Protein AF-A0A7J2U540-F1 (afdb_monomer_lite)

Secondary structure (DSSP, 8-state):
-------------------------------TT-PPPP-GGGB-S--HHHHHHHSSPPB----SS-GGG--SS-TTHHHHHHHHHHTT-------HHHHHHHHHHHHHTT--B-HHHHHHHHHHHHHGGGSPTT---------BGGGG--

pLDDT: mean 70.8, std 25.58, range [24.86, 97.56]

Sequence (150 aa):
MNPRRLAGSYCGERARGDRREADGGEPESVNMNGNELPSAERRYSAQPVYTAMYGRVAEGESSTLADGIMVTSPPRLDEVVKAIKNTGGGVVLVSNSEIAKAYETLWKWGFMVEPTSATVYAAYEKIFRNMKEGSKILLILTGSGLKTLQ

Organism: NCBI:txid334771

InterPro domains:
  IPR001926 Tryptophan synthase beta chain-like, PALP domain [PF00291] (46-143)
  IPR036052 Tryptophan synthase beta chain-like, PALP domain superfamily [G3DSA:3.40.50.1100] (46-148)
  IPR036052 Tryptophan synthase beta chain-like, PALP domain superfamily [SSF53686] (58-149)

Structure (mmCIF, N/CA/C/O backbone):
data_AF-A0A7J2U540-F1
#
_entry.id   AF-A0A7J2U540-F1
#
loop_
_atom_site.group_PDB
_atom_site.id
_atom_site.type_symbol
_atom_site.label_atom_id
_atom_site.label_alt_id
_atom_site.label_comp_id
_atom_site.label_asym_id
_atom_site.label_entity_id
_atom_site.label_seq_id
_atom_site.pdbx_PDB_ins_code
_atom_site.Cartn_x
_atom_site.Cartn_y
_atom_site.Cartn_z
_atom_site.occupancy
_atom_site.B_iso_or_equiv
_atom_site.auth_seq_id
_atom_site.auth_comp_id
_atom_site.auth_asym_id
_atom_site.auth_atom_id
_atom_site.pdbx_PDB_model_num
ATOM 1 N N . MET A 1 1 ? -36.287 8.263 -7.882 1.00 37.16 1 MET A N 1
ATOM 2 C CA . MET A 1 1 ? -34.938 8.425 -8.472 1.00 37.16 1 MET A CA 1
ATOM 3 C C . MET A 1 1 ? -34.401 7.033 -8.782 1.00 37.16 1 MET A C 1
ATOM 5 O O . MET A 1 1 ? -34.427 6.188 -7.901 1.00 37.16 1 MET A O 1
ATOM 9 N N . ASN A 1 2 ? -34.078 6.753 -10.045 1.00 24.86 2 ASN A N 1
ATOM 10 C CA . ASN A 1 2 ? -33.888 5.400 -10.584 1.00 24.86 2 ASN A CA 1
ATOM 11 C C . ASN A 1 2 ? -32.386 5.013 -10.596 1.00 24.86 2 ASN A C 1
ATOM 13 O O . ASN A 1 2 ? -31.613 5.726 -11.235 1.00 24.86 2 ASN A O 1
ATOM 17 N N . PRO A 1 3 ? -31.949 3.923 -9.934 1.00 28.95 3 PRO A N 1
ATOM 18 C CA . PRO A 1 3 ? -30.530 3.601 -9.718 1.00 28.95 3 PRO A CA 1
ATOM 19 C C . PRO A 1 3 ? -29.841 2.843 -10.879 1.00 28.95 3 PRO A C 1
ATOM 21 O O . PRO A 1 3 ? -28.891 2.099 -10.666 1.00 28.95 3 PRO A O 1
ATOM 24 N N . ARG A 1 4 ? -30.274 3.020 -12.135 1.00 30.08 4 ARG A N 1
ATOM 25 C CA . ARG A 1 4 ? -29.766 2.255 -13.300 1.00 30.08 4 ARG A CA 1
ATOM 26 C C . ARG A 1 4 ? -28.561 2.856 -14.044 1.00 30.08 4 ARG A C 1
ATOM 28 O O . ARG A 1 4 ? -28.357 2.563 -15.217 1.00 30.08 4 ARG A O 1
ATOM 35 N N . ARG A 1 5 ? -27.723 3.664 -13.401 1.00 33.03 5 ARG A N 1
ATOM 36 C CA . ARG A 1 5 ? -26.433 4.078 -13.981 1.00 33.03 5 ARG A CA 1
ATOM 37 C C . ARG A 1 5 ? -25.342 3.846 -12.957 1.00 33.03 5 ARG A C 1
ATOM 39 O O . ARG A 1 5 ? -25.199 4.677 -12.078 1.00 33.03 5 ARG A O 1
ATOM 46 N N . LEU A 1 6 ? -24.652 2.710 -13.070 1.00 35.19 6 LEU A N 1
ATOM 47 C CA . LEU A 1 6 ? -23.250 2.453 -12.690 1.00 35.19 6 LEU A CA 1
ATOM 48 C C . LEU A 1 6 ? -22.993 0.937 -12.809 1.00 35.19 6 LEU A C 1
ATOM 50 O O . LEU A 1 6 ? -22.730 0.236 -11.840 1.00 35.19 6 LEU A O 1
ATOM 54 N N . ALA A 1 7 ? -23.134 0.417 -14.026 1.00 31.09 7 ALA A N 1
ATOM 55 C CA . ALA A 1 7 ? -22.718 -0.933 -14.387 1.00 31.09 7 ALA A CA 1
ATOM 56 C C . ALA A 1 7 ? -22.211 -0.894 -15.835 1.00 31.09 7 ALA A C 1
ATOM 58 O O . ALA A 1 7 ? -22.962 -1.156 -16.767 1.00 31.09 7 ALA A O 1
ATOM 59 N N . GLY A 1 8 ? -20.954 -0.487 -16.026 1.00 28.34 8 GLY A N 1
ATOM 60 C CA . GLY A 1 8 ? -20.191 -0.857 -17.222 1.00 28.34 8 GLY A CA 1
ATOM 61 C C . GLY A 1 8 ? -19.466 -2.161 -16.887 1.00 28.34 8 GLY A C 1
ATOM 62 O O . GLY A 1 8 ? -18.481 -2.132 -16.161 1.00 28.34 8 GLY A O 1
ATOM 63 N N . SER A 1 9 ? -20.119 -3.317 -17.021 1.00 30.16 9 SER A N 1
ATOM 64 C CA . SER A 1 9 ? -20.195 -4.148 -18.235 1.00 30.16 9 SER A CA 1
ATOM 65 C C . SER A 1 9 ? -18.838 -4.759 -18.621 1.00 30.16 9 SER A C 1
ATOM 67 O O . SER A 1 9 ? -18.196 -4.337 -19.578 1.00 30.16 9 SER A O 1
ATOM 69 N N . TYR A 1 10 ? -18.423 -5.778 -17.861 1.00 29.17 10 TYR A N 1
ATOM 70 C CA . TYR A 1 10 ? -17.481 -6.803 -18.318 1.00 29.17 10 TYR A CA 1
ATOM 71 C C . TYR A 1 10 ? -18.234 -7.759 -19.255 1.00 29.17 10 TYR A C 1
ATOM 73 O O . TYR A 1 10 ? -19.220 -8.366 -18.839 1.00 29.17 10 TYR A O 1
ATOM 81 N N . CYS A 1 11 ? -17.785 -7.902 -20.500 1.00 30.67 11 CYS A N 1
ATOM 82 C CA . C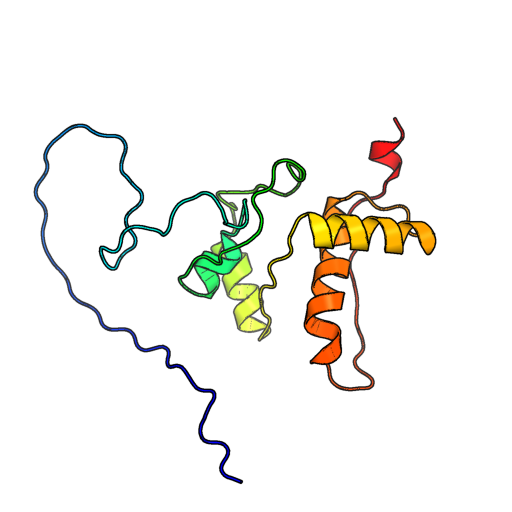YS A 1 11 ? -18.253 -8.934 -21.424 1.00 30.67 11 CYS A CA 1
ATOM 83 C C . CYS A 1 11 ? -17.050 -9.424 -22.240 1.00 30.67 11 CYS A C 1
ATOM 85 O O . CYS A 1 11 ? -16.306 -8.607 -22.777 1.00 30.67 11 CYS A O 1
ATOM 87 N N . GLY A 1 12 ? -16.820 -10.737 -22.253 1.00 32.44 12 GLY A N 1
ATOM 88 C CA . GLY A 1 12 ? -15.727 -11.378 -22.977 1.00 32.44 12 GLY A CA 1
ATOM 89 C C . GLY A 1 12 ? -16.265 -12.360 -24.005 1.00 32.44 12 GLY A C 1
ATOM 90 O O . GLY A 1 12 ? -17.243 -13.043 -23.724 1.00 32.44 12 GLY A O 1
ATOM 91 N N . GLU A 1 13 ? -15.585 -12.475 -25.145 1.00 29.33 13 GLU A N 1
ATOM 92 C CA . GLU A 1 13 ? -15.827 -13.499 -26.163 1.00 29.33 13 GLU A CA 1
ATOM 93 C C . GLU A 1 13 ? -14.506 -13.951 -26.817 1.00 29.33 13 GLU A C 1
ATOM 95 O O . GLU A 1 13 ? -13.547 -13.193 -26.930 1.00 29.33 13 GLU A O 1
ATOM 100 N N . ARG A 1 14 ? -14.456 -15.244 -27.171 1.00 34.59 14 ARG A N 1
ATOM 101 C CA . ARG A 1 14 ? -13.319 -16.003 -27.731 1.00 34.59 14 ARG A CA 1
ATOM 102 C C . ARG A 1 14 ? -13.335 -15.975 -29.263 1.00 34.59 14 ARG A C 1
ATOM 104 O O . ARG A 1 14 ? -14.406 -16.173 -29.824 1.00 34.59 14 ARG A O 1
ATOM 111 N N . ALA A 1 15 ? -12.167 -16.006 -29.917 1.00 27.98 15 ALA A N 1
ATOM 112 C CA . ALA A 1 15 ? -11.990 -16.680 -31.216 1.00 27.98 15 ALA A CA 1
ATOM 113 C C . ALA A 1 15 ? -10.515 -17.045 -31.502 1.00 27.98 15 ALA A C 1
ATOM 115 O O . ALA A 1 15 ? -9.598 -16.382 -31.033 1.00 27.98 15 ALA A O 1
ATOM 116 N N . ARG A 1 16 ? -10.313 -18.149 -32.238 1.00 30.23 16 ARG A N 1
ATOM 117 C CA . ARG A 1 16 ? -9.035 -18.782 -32.626 1.00 30.23 16 ARG A CA 1
ATOM 118 C C . ARG A 1 16 ? -8.529 -18.256 -33.983 1.00 30.23 16 ARG A C 1
ATOM 120 O O . ARG A 1 16 ? -9.366 -18.022 -34.845 1.00 30.23 16 ARG A O 1
ATOM 127 N N . GLY A 1 17 ? -7.213 -18.332 -34.234 1.00 26.89 17 GLY A N 1
ATOM 128 C CA . GLY A 1 17 ? -6.693 -18.811 -35.530 1.00 26.89 17 GLY A CA 1
ATOM 129 C C . GLY A 1 17 ? -5.508 -18.075 -36.184 1.00 26.89 17 GLY A C 1
ATOM 130 O O . GLY A 1 17 ? -5.671 -16.973 -36.682 1.00 26.89 17 GLY A O 1
ATOM 131 N N . ASP A 1 18 ? -4.406 -18.828 -36.300 1.00 26.22 18 ASP A N 1
ATOM 132 C CA . ASP A 1 18 ? -3.468 -18.951 -37.438 1.00 26.22 18 ASP A CA 1
ATOM 133 C C . ASP A 1 18 ? -2.160 -18.125 -37.527 1.00 26.22 18 ASP A C 1
ATOM 135 O O . ASP A 1 18 ? -2.093 -16.933 -37.252 1.00 26.22 18 ASP A O 1
ATOM 139 N N . ARG A 1 19 ? -1.086 -18.845 -37.891 1.00 36.88 19 ARG A N 1
ATOM 140 C CA . ARG A 1 19 ? 0.346 -18.484 -37.850 1.00 36.88 19 ARG A CA 1
ATOM 141 C C . ARG A 1 19 ? 0.841 -18.060 -39.238 1.00 36.88 19 ARG A C 1
ATOM 143 O O . ARG A 1 19 ? 0.687 -18.847 -40.166 1.00 36.88 19 ARG A O 1
ATOM 150 N N . ARG A 1 20 ? 1.566 -16.936 -39.351 1.00 25.84 20 ARG A N 1
ATOM 151 C CA . ARG A 1 20 ? 2.675 -16.730 -40.317 1.00 25.84 20 ARG A CA 1
ATOM 152 C C . ARG A 1 20 ? 3.725 -15.773 -39.737 1.00 25.84 20 ARG A C 1
ATOM 154 O O . ARG A 1 20 ? 3.368 -14.763 -39.144 1.00 25.84 20 ARG A O 1
ATOM 161 N N . GLU A 1 21 ? 4.995 -16.137 -39.900 1.00 35.22 21 GLU A N 1
ATOM 162 C CA . GLU A 1 21 ? 6.200 -15.363 -39.559 1.00 35.22 21 GLU A CA 1
ATOM 163 C C . GLU A 1 21 ? 6.509 -14.292 -40.619 1.00 35.22 21 GLU A C 1
ATOM 165 O O . GLU A 1 21 ? 6.361 -14.582 -41.807 1.00 35.22 21 GLU A O 1
ATOM 170 N N . ALA A 1 22 ? 7.007 -13.118 -40.195 1.00 28.02 22 ALA A N 1
ATOM 171 C CA . ALA A 1 22 ? 8.141 -12.407 -40.814 1.00 28.02 22 ALA A CA 1
ATOM 172 C C . ALA A 1 22 ? 8.556 -11.140 -40.022 1.00 28.02 22 ALA A C 1
ATOM 174 O O . ALA A 1 22 ? 7.716 -10.311 -39.692 1.00 28.02 22 ALA A O 1
ATOM 175 N N . ASP A 1 23 ? 9.874 -11.040 -39.803 1.00 26.77 23 ASP A N 1
ATOM 176 C CA . ASP A 1 23 ? 10.762 -9.867 -39.677 1.00 26.77 23 ASP A CA 1
ATOM 177 C C . ASP A 1 23 ? 10.580 -8.767 -38.601 1.00 26.77 23 ASP A C 1
ATOM 179 O O . ASP A 1 23 ? 9.705 -7.912 -38.662 1.00 26.77 23 ASP A O 1
ATOM 183 N N . GLY A 1 24 ? 11.574 -8.704 -37.700 1.00 34.28 24 GLY A N 1
ATOM 184 C CA . GLY A 1 24 ? 12.488 -7.553 -37.635 1.00 34.28 24 GLY A CA 1
ATOM 185 C C . GLY A 1 24 ? 11.968 -6.200 -37.137 1.00 34.28 24 GLY A C 1
ATOM 186 O O . GLY A 1 24 ? 12.079 -5.210 -37.852 1.00 34.28 24 GLY A O 1
ATOM 187 N N . GLY A 1 25 ? 11.526 -6.126 -35.881 1.00 25.72 25 GLY A N 1
ATOM 188 C CA . GLY A 1 25 ? 11.348 -4.883 -35.118 1.00 25.72 25 GLY A CA 1
ATOM 189 C C . GLY A 1 25 ? 11.077 -5.216 -33.651 1.00 25.72 25 GLY A C 1
ATOM 190 O O . GLY A 1 25 ? 10.410 -6.215 -33.379 1.00 25.72 25 GLY A O 1
ATOM 191 N N . GLU A 1 26 ? 11.622 -4.456 -32.693 1.00 35.31 26 GLU A N 1
ATOM 192 C CA . GLU A 1 26 ? 11.236 -4.648 -31.286 1.00 35.31 26 GLU A CA 1
ATOM 193 C C . GLU A 1 26 ? 9.715 -4.462 -31.166 1.00 35.31 26 GLU A C 1
ATOM 195 O O . GLU A 1 26 ? 9.195 -3.455 -31.652 1.00 35.31 26 GLU A O 1
ATOM 200 N N . PRO A 1 27 ? 8.969 -5.428 -30.601 1.00 32.56 27 PRO A N 1
ATOM 201 C CA . PRO A 1 27 ? 7.525 -5.425 -30.734 1.00 32.56 27 PRO A CA 1
ATOM 202 C C . PRO A 1 27 ? 6.932 -4.317 -29.868 1.00 32.56 27 PRO A C 1
ATOM 204 O O . PRO A 1 27 ? 6.979 -4.371 -28.636 1.00 32.56 27 PRO A O 1
ATOM 207 N N . GLU A 1 28 ? 6.319 -3.330 -30.522 1.00 42.56 28 GLU A N 1
ATOM 208 C CA . GLU A 1 28 ? 5.330 -2.467 -29.889 1.00 42.56 28 GLU A CA 1
ATOM 209 C C . GLU A 1 28 ? 4.300 -3.365 -29.197 1.00 42.56 28 GLU A C 1
ATOM 211 O O . GLU A 1 28 ? 3.757 -4.305 -29.784 1.00 42.56 28 GLU A O 1
ATOM 216 N N . SER A 1 29 ? 4.099 -3.144 -27.898 1.00 43.06 29 SER A N 1
ATOM 217 C CA . SER A 1 29 ? 3.323 -4.050 -27.050 1.00 43.06 29 SER A CA 1
ATOM 218 C C . SER A 1 29 ? 1.823 -3.885 -27.307 1.00 43.06 29 SER A C 1
ATOM 220 O O . SER A 1 29 ? 1.102 -3.214 -26.578 1.00 43.06 29 SER A O 1
ATOM 222 N N . VAL A 1 30 ? 1.339 -4.504 -28.377 1.00 39.34 30 VAL A N 1
ATOM 223 C CA . VAL A 1 30 ? -0.080 -4.562 -28.737 1.00 39.34 30 VAL A CA 1
ATOM 224 C C . VAL A 1 30 ? -0.838 -5.397 -27.695 1.00 39.34 30 VAL A C 1
ATOM 226 O O . VAL A 1 30 ? -0.402 -6.480 -27.301 1.00 39.34 30 VAL A O 1
ATOM 229 N N . ASN A 1 31 ? -1.983 -4.903 -27.213 1.00 45.75 31 ASN A N 1
ATOM 230 C CA . ASN A 1 31 ? -2.853 -5.696 -26.338 1.00 45.75 31 ASN A CA 1
ATOM 231 C C . ASN A 1 31 ? -3.593 -6.794 -27.133 1.00 45.75 31 ASN A C 1
ATOM 233 O O . ASN A 1 31 ? -3.696 -6.731 -28.353 1.00 45.75 31 ASN A O 1
ATOM 237 N N . MET A 1 32 ? -4.178 -7.783 -26.446 1.00 40.03 32 MET A N 1
ATOM 238 C CA . MET A 1 32 ? -4.924 -8.901 -27.066 1.00 40.03 32 MET A CA 1
ATOM 239 C C . MET A 1 32 ? -6.102 -8.482 -27.983 1.00 40.03 32 MET A C 1
ATOM 241 O O . MET A 1 32 ? -6.689 -9.343 -28.630 1.00 40.03 32 MET A O 1
ATOM 245 N N . ASN A 1 33 ? -6.452 -7.190 -28.038 1.00 45.00 33 ASN A N 1
ATOM 246 C CA . ASN A 1 33 ? -7.534 -6.631 -28.852 1.00 45.00 33 ASN A CA 1
ATOM 247 C C . ASN A 1 33 ? -7.034 -5.776 -30.034 1.00 45.00 33 ASN A C 1
ATOM 249 O O . ASN A 1 33 ? -7.849 -5.131 -30.687 1.00 45.00 33 ASN A O 1
ATOM 253 N N . GLY A 1 34 ? -5.725 -5.731 -30.309 1.00 35.53 34 GLY A N 1
ATOM 254 C CA . GLY A 1 34 ? -5.186 -5.022 -31.476 1.00 35.53 34 GLY A CA 1
ATOM 255 C C . GLY A 1 34 ? -5.201 -3.492 -31.376 1.00 35.53 34 GLY A C 1
ATOM 256 O O . GLY A 1 34 ? -4.966 -2.828 -32.379 1.00 35.53 34 GLY A O 1
ATOM 257 N N . ASN A 1 35 ? -5.468 -2.924 -30.196 1.00 40.28 35 ASN A N 1
ATOM 258 C CA . ASN A 1 35 ? -5.412 -1.475 -29.995 1.00 40.28 35 ASN A CA 1
ATOM 259 C C . ASN A 1 35 ? -4.005 -1.039 -29.573 1.00 40.28 35 ASN A C 1
ATOM 261 O O . ASN A 1 35 ? -3.431 -1.630 -28.649 1.00 40.28 35 ASN A O 1
ATOM 265 N N . GLU A 1 36 ? -3.517 0.048 -30.181 1.00 38.62 36 GLU A N 1
ATOM 266 C CA . GLU A 1 36 ? -2.361 0.807 -29.696 1.00 38.62 36 GLU A CA 1
ATOM 267 C C . GLU A 1 36 ? -2.555 1.131 -28.209 1.00 38.62 36 GLU A C 1
ATOM 269 O O . GLU A 1 36 ? -3.615 1.604 -27.777 1.00 38.62 36 GLU A O 1
ATOM 274 N N . LEU A 1 37 ? -1.548 0.822 -27.390 1.00 46.47 37 LEU A N 1
ATOM 275 C CA . LEU A 1 37 ? -1.565 1.248 -25.998 1.00 46.47 37 LEU A CA 1
ATOM 276 C C . LEU A 1 37 ? -1.475 2.783 -25.974 1.00 46.47 37 LEU A C 1
ATOM 278 O O . LEU A 1 37 ? -0.583 3.328 -26.620 1.00 46.47 37 LEU A O 1
ATOM 282 N N . PRO A 1 38 ? -2.342 3.487 -25.217 1.00 43.72 38 PRO A N 1
ATOM 283 C CA . PRO A 1 38 ? -2.240 4.936 -25.087 1.00 43.72 38 PRO A CA 1
ATOM 284 C C . PRO A 1 38 ? -0.838 5.318 -24.603 1.00 43.72 38 PRO A C 1
ATOM 286 O O . PRO A 1 38 ? -0.250 4.595 -23.784 1.00 43.72 38 PRO A O 1
ATOM 289 N N . SER A 1 39 ? -0.331 6.427 -25.151 1.00 40.12 39 SER A N 1
ATOM 290 C CA . SER A 1 39 ? 1.034 6.940 -25.012 1.00 40.12 39 SER A CA 1
ATOM 291 C C . SER A 1 39 ? 1.610 6.715 -23.610 1.00 40.12 39 SER A C 1
ATOM 293 O O . SER A 1 39 ? 1.003 7.043 -22.590 1.00 40.12 39 SER A O 1
ATOM 295 N N . ALA A 1 40 ? 2.805 6.119 -23.562 1.00 49.75 40 ALA A N 1
ATOM 296 C CA . ALA A 1 40 ? 3.459 5.602 -22.356 1.00 49.75 40 ALA A CA 1
ATOM 297 C C . ALA A 1 40 ? 3.727 6.644 -21.245 1.00 49.75 40 ALA A C 1
ATOM 299 O O . ALA A 1 40 ? 4.097 6.268 -20.135 1.00 49.75 40 ALA A O 1
ATOM 300 N N . GLU A 1 41 ? 3.514 7.935 -21.511 1.00 48.38 41 GLU A N 1
ATOM 301 C CA . GLU A 1 41 ? 3.900 9.056 -20.646 1.00 48.38 41 GLU A CA 1
ATOM 302 C C . GLU A 1 41 ? 3.119 9.172 -19.332 1.00 48.38 41 GLU A C 1
ATOM 304 O O . GLU A 1 41 ? 3.587 9.832 -18.409 1.00 48.38 41 GLU A O 1
ATOM 309 N N . ARG A 1 42 ? 1.940 8.556 -19.199 1.00 52.22 42 ARG A N 1
ATOM 310 C CA . ARG A 1 42 ? 1.100 8.694 -17.994 1.00 52.22 42 ARG A CA 1
ATOM 311 C C . ARG A 1 42 ? 0.572 7.363 -17.499 1.00 52.22 42 ARG A C 1
ATOM 313 O O . ARG A 1 42 ? -0.628 7.105 -17.516 1.00 52.22 42 ARG A O 1
ATOM 320 N N . ARG A 1 43 ? 1.463 6.481 -17.059 1.00 56.47 43 ARG A N 1
ATOM 321 C CA . ARG A 1 43 ? 1.097 5.167 -16.513 1.00 56.47 43 ARG A CA 1
ATOM 322 C C . ARG A 1 43 ? 1.778 4.959 -15.175 1.00 56.47 43 ARG A C 1
ATOM 324 O O . ARG A 1 43 ? 2.906 5.399 -14.976 1.00 56.47 43 ARG A O 1
ATOM 331 N N . TYR A 1 44 ? 1.111 4.228 -14.284 1.00 62.62 44 TYR A N 1
ATOM 332 C CA . TYR A 1 44 ? 1.792 3.681 -13.115 1.00 62.62 44 TYR A CA 1
ATOM 333 C C . TYR A 1 44 ? 2.963 2.811 -13.574 1.00 62.62 44 TYR A C 1
ATOM 335 O O . TYR A 1 44 ? 2.780 1.923 -14.413 1.00 62.62 44 TYR A O 1
ATOM 343 N N . SER A 1 45 ? 4.144 3.076 -13.018 1.00 67.06 45 SER A N 1
ATOM 344 C CA . SER A 1 45 ? 5.416 2.493 -13.452 1.00 67.06 45 SER A CA 1
ATOM 345 C C . SER A 1 45 ? 5.503 0.974 -13.247 1.00 67.06 45 SER A C 1
ATOM 347 O O . SER A 1 45 ? 6.142 0.290 -14.040 1.00 67.06 45 SER A O 1
ATOM 349 N N . ALA A 1 46 ? 4.797 0.414 -12.256 1.00 74.81 46 ALA A N 1
ATOM 350 C CA . ALA A 1 46 ? 4.634 -1.031 -12.080 1.00 74.81 46 ALA A CA 1
ATOM 351 C C . ALA A 1 46 ? 3.209 -1.386 -11.638 1.00 74.81 46 ALA A C 1
ATOM 353 O O . ALA A 1 46 ? 2.742 -0.947 -10.589 1.00 74.81 46 ALA A O 1
ATOM 354 N N . GLN A 1 47 ? 2.513 -2.210 -12.428 1.00 86.56 47 GLN A N 1
ATOM 355 C CA . GLN A 1 47 ? 1.141 -2.645 -12.127 1.00 86.56 47 GLN A CA 1
ATOM 356 C C . GLN A 1 47 ? 0.798 -4.084 -12.591 1.00 86.56 47 GLN A C 1
ATOM 358 O O . GLN A 1 47 ? -0.301 -4.312 -13.109 1.00 86.56 47 GLN A O 1
ATOM 363 N N . PRO A 1 48 ? 1.680 -5.092 -12.413 1.00 88.31 48 PRO A N 1
ATOM 364 C CA . PRO A 1 48 ? 1.431 -6.451 -12.911 1.00 88.31 48 PRO A CA 1
ATOM 365 C C . PRO A 1 48 ? 0.223 -7.120 -12.242 1.00 88.31 48 PRO A C 1
ATOM 367 O O . PRO A 1 48 ? -0.595 -7.730 -12.923 1.00 88.31 48 PRO A O 1
ATOM 370 N N . VAL A 1 49 ? 0.051 -6.955 -10.924 1.00 90.88 49 VAL A N 1
ATOM 371 C CA . VAL A 1 49 ? -1.073 -7.560 -10.184 1.00 90.88 49 VAL A CA 1
ATOM 372 C C . VAL A 1 49 ? -2.396 -6.903 -10.578 1.00 90.88 49 VAL A C 1
ATOM 374 O O . VAL A 1 49 ? -3.391 -7.594 -10.770 1.00 90.88 49 VAL A O 1
ATOM 377 N N . TYR A 1 50 ? -2.410 -5.579 -10.762 1.00 91.44 50 TYR A N 1
ATOM 378 C CA . TYR A 1 50 ? -3.589 -4.860 -11.251 1.00 91.44 50 TYR A CA 1
ATOM 379 C C . TYR A 1 50 ? -3.978 -5.326 -12.658 1.00 91.44 50 TYR A C 1
ATOM 381 O O . TYR A 1 50 ? -5.137 -5.659 -12.905 1.00 91.44 50 TYR A O 1
ATOM 389 N N . THR A 1 51 ? -2.994 -5.417 -13.556 1.00 91.31 51 THR A N 1
ATOM 390 C CA . THR A 1 51 ? -3.207 -5.864 -14.936 1.00 91.31 51 THR A CA 1
ATOM 391 C C . THR A 1 51 ? -3.723 -7.301 -14.973 1.00 91.31 51 THR A C 1
ATOM 393 O O . THR A 1 51 ? -4.702 -7.578 -15.660 1.00 91.31 51 THR A O 1
ATOM 396 N N . ALA A 1 52 ? -3.150 -8.203 -14.174 1.00 92.56 52 ALA A N 1
ATOM 397 C CA . ALA A 1 52 ? -3.603 -9.590 -14.075 1.00 92.56 52 ALA A CA 1
ATOM 398 C C . ALA A 1 52 ? -5.002 -9.733 -13.441 1.00 92.56 52 ALA A C 1
ATOM 400 O O . ALA A 1 52 ? -5.761 -10.635 -13.794 1.00 92.56 52 ALA A O 1
ATOM 401 N N . MET A 1 53 ? -5.369 -8.844 -12.512 1.00 93.00 53 MET A N 1
ATOM 402 C CA . MET A 1 53 ? -6.688 -8.842 -11.869 1.00 93.00 53 MET A CA 1
ATOM 403 C C . MET A 1 53 ? -7.795 -8.317 -12.786 1.00 93.00 53 MET A C 1
ATOM 405 O O . MET A 1 53 ? -8.886 -8.887 -12.791 1.00 93.00 53 MET A O 1
ATOM 409 N N . TYR A 1 54 ? -7.530 -7.242 -13.535 1.00 91.88 54 TYR A N 1
ATOM 410 C CA . TYR A 1 54 ? -8.562 -6.478 -14.245 1.00 91.88 54 TYR A CA 1
ATOM 411 C C . TYR A 1 54 ? -8.438 -6.500 -15.775 1.00 91.88 54 TYR A C 1
ATOM 413 O O . TYR A 1 54 ? -9.282 -5.918 -16.452 1.00 91.88 54 TYR A O 1
ATOM 421 N N . GLY A 1 55 ? -7.401 -7.131 -16.334 1.00 90.88 55 GLY A N 1
ATOM 422 C CA . GLY A 1 55 ? -7.191 -7.244 -17.783 1.00 90.88 55 GLY A CA 1
ATOM 423 C C . GLY A 1 55 ? -6.912 -5.914 -18.488 1.00 90.88 55 GLY A C 1
ATOM 424 O O . GLY A 1 55 ? -7.041 -5.823 -19.706 1.00 90.88 55 GLY A O 1
ATOM 425 N N . ARG A 1 56 ? -6.568 -4.868 -17.732 1.00 88.38 56 ARG A N 1
ATOM 426 C CA . ARG A 1 56 ? -6.302 -3.524 -18.243 1.00 88.38 56 ARG A CA 1
ATOM 427 C C . ARG A 1 56 ? -5.205 -2.847 -17.444 1.00 88.38 56 ARG A C 1
ATOM 429 O O . ARG A 1 56 ? -4.947 -3.186 -16.294 1.00 88.38 56 ARG A O 1
ATOM 436 N N . VAL A 1 57 ? -4.634 -1.831 -18.060 1.00 85.94 57 VAL A N 1
ATOM 437 C CA . VAL A 1 57 ? -3.677 -0.906 -17.461 1.00 85.94 57 VAL A CA 1
ATOM 438 C C . VAL A 1 57 ? -4.389 0.368 -17.027 1.00 85.94 57 VAL A C 1
ATOM 440 O O . VAL A 1 57 ? -5.322 0.822 -17.690 1.00 85.94 57 VAL A O 1
ATOM 443 N N . ALA A 1 58 ? -3.971 0.938 -15.905 1.00 83.31 58 ALA A N 1
ATOM 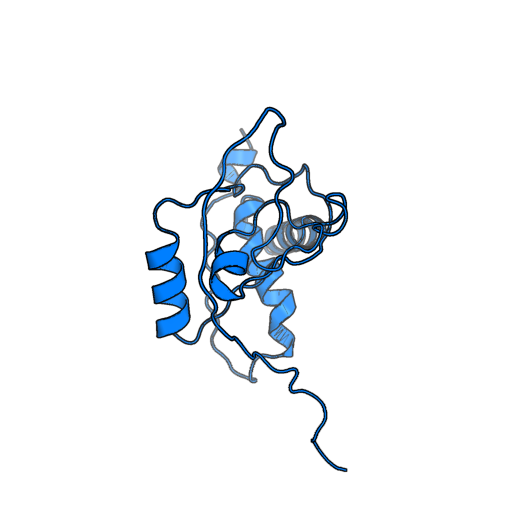444 C CA . ALA A 1 58 ? -4.429 2.246 -15.473 1.00 83.31 58 ALA A CA 1
ATOM 445 C C . ALA A 1 58 ? -3.425 3.330 -15.870 1.00 83.31 58 ALA A C 1
ATOM 447 O O . ALA A 1 58 ? -2.207 3.148 -15.736 1.00 83.31 58 ALA A O 1
ATOM 448 N N . GLU A 1 59 ? -3.966 4.461 -16.314 1.00 77.94 59 GLU A N 1
ATOM 449 C CA . GLU A 1 59 ? -3.219 5.706 -16.446 1.00 77.94 59 GLU A CA 1
ATOM 450 C C . GLU A 1 59 ? -2.916 6.291 -15.059 1.00 77.94 59 GLU A C 1
ATOM 452 O O . GLU A 1 59 ? -3.673 6.094 -14.105 1.00 77.94 59 GLU A O 1
ATOM 457 N N . GLY A 1 60 ? -1.788 6.981 -14.938 1.00 70.88 60 GLY A N 1
ATOM 458 C CA . GLY A 1 60 ? -1.274 7.518 -13.683 1.00 70.88 60 GLY A CA 1
ATOM 459 C C . GLY A 1 60 ? -0.124 8.501 -13.896 1.00 70.88 60 GLY A C 1
ATOM 460 O O . GLY A 1 60 ? 0.222 8.846 -15.022 1.00 70.88 60 GLY A O 1
ATOM 461 N N . GLU A 1 61 ? 0.473 8.968 -12.805 1.00 65.94 61 GLU A N 1
ATOM 462 C CA . GLU A 1 61 ? 1.647 9.845 -12.871 1.00 65.94 61 GLU A CA 1
ATOM 463 C C . GLU A 1 61 ? 2.900 9.051 -13.274 1.00 65.94 61 GLU A C 1
ATOM 465 O O . GLU A 1 61 ? 3.170 7.987 -12.709 1.00 65.94 61 GLU A O 1
ATOM 470 N N . SER A 1 62 ? 3.687 9.585 -14.217 1.00 54.91 62 SER A N 1
ATOM 471 C CA . SER A 1 62 ? 5.032 9.083 -14.520 1.00 54.91 62 SER A CA 1
ATOM 472 C C . SER A 1 62 ? 5.927 9.215 -13.288 1.00 54.91 62 SER A C 1
ATOM 474 O O . SER A 1 62 ? 5.968 10.270 -12.653 1.00 54.91 62 SER A O 1
ATOM 476 N N . SER A 1 63 ? 6.662 8.159 -12.954 1.00 53.69 63 SER A N 1
ATOM 477 C CA . SER A 1 63 ? 7.406 8.049 -11.702 1.00 53.69 63 SER A CA 1
ATOM 478 C C . SER A 1 63 ? 8.852 7.626 -11.949 1.00 53.69 63 SER A C 1
ATOM 480 O O . SER A 1 63 ? 9.085 6.587 -12.557 1.00 53.69 63 SER A O 1
ATOM 482 N N . THR A 1 64 ? 9.800 8.407 -11.418 1.00 51.09 64 THR A N 1
ATOM 483 C CA . THR A 1 64 ? 11.231 8.069 -11.257 1.00 51.09 64 THR A CA 1
ATOM 484 C C . THR A 1 64 ? 11.621 7.822 -9.790 1.00 51.09 64 THR A C 1
ATOM 486 O O . THR A 1 64 ? 12.772 7.528 -9.502 1.00 51.09 64 THR A O 1
ATOM 489 N N . LEU A 1 65 ? 10.687 7.990 -8.840 1.00 47.06 65 LEU A N 1
ATOM 490 C CA . LEU A 1 65 ? 10.989 8.162 -7.406 1.00 47.06 65 LEU A CA 1
ATOM 491 C C . LEU A 1 65 ? 10.747 6.910 -6.536 1.00 47.06 65 LEU A C 1
ATOM 493 O O . LEU A 1 65 ? 10.819 6.996 -5.313 1.00 47.06 65 LEU A O 1
ATOM 497 N N . ALA A 1 66 ? 10.426 5.753 -7.119 1.00 49.00 66 ALA A N 1
ATOM 498 C CA . ALA A 1 66 ? 10.082 4.561 -6.339 1.00 49.00 66 ALA A CA 1
ATOM 499 C C . ALA A 1 66 ? 10.634 3.268 -6.957 1.00 49.00 66 ALA A C 1
ATOM 501 O O . ALA A 1 66 ? 9.883 2.384 -7.368 1.00 49.00 66 ALA A O 1
ATOM 502 N N . ASP A 1 67 ? 11.959 3.137 -6.965 1.00 49.84 67 ASP A N 1
ATOM 503 C CA . ASP A 1 67 ? 12.653 1.928 -7.432 1.00 49.84 67 ASP A CA 1
ATOM 504 C C . ASP A 1 67 ? 12.414 0.700 -6.527 1.00 49.84 67 ASP A C 1
ATOM 506 O O . ASP A 1 67 ? 12.549 -0.441 -6.961 1.00 49.84 67 ASP A O 1
ATOM 510 N N . GLY A 1 68 ? 11.994 0.900 -5.271 1.00 47.62 68 GLY A N 1
ATOM 511 C CA . GLY A 1 68 ? 11.922 -0.169 -4.265 1.00 47.62 68 GLY A CA 1
ATOM 512 C C . GLY A 1 68 ? 10.780 -1.190 -4.409 1.00 47.62 68 GLY A C 1
ATOM 513 O O . GLY A 1 68 ? 10.815 -2.217 -3.737 1.00 47.62 68 GLY A O 1
ATOM 514 N N . ILE A 1 69 ? 9.767 -0.947 -5.251 1.00 56.62 69 ILE A N 1
ATOM 515 C CA . ILE A 1 69 ? 8.647 -1.895 -5.489 1.00 56.62 69 ILE A CA 1
ATOM 516 C C . ILE A 1 69 ? 8.422 -2.148 -6.987 1.00 56.62 69 ILE A C 1
ATOM 518 O O . ILE A 1 69 ? 7.398 -2.710 -7.383 1.00 56.62 69 ILE A O 1
ATOM 522 N N . MET A 1 70 ? 9.357 -1.740 -7.849 1.00 66.81 70 MET A N 1
ATOM 523 C CA . MET A 1 70 ? 9.222 -1.922 -9.293 1.00 66.81 70 MET A CA 1
ATOM 524 C C . MET A 1 70 ? 9.508 -3.379 -9.680 1.00 66.81 70 MET A C 1
ATOM 526 O O . MET A 1 70 ? 10.546 -3.721 -10.234 1.00 66.81 70 MET A O 1
ATOM 530 N N . VAL A 1 71 ? 8.568 -4.270 -9.368 1.00 70.81 71 VAL A N 1
ATOM 531 C CA . VAL A 1 71 ? 8.602 -5.671 -9.791 1.00 70.81 71 VAL A CA 1
ATOM 532 C C . VAL A 1 71 ? 7.744 -5.793 -11.040 1.00 70.81 71 VAL A C 1
ATOM 534 O O . VAL A 1 71 ? 6.522 -5.858 -10.954 1.00 70.81 71 VAL A O 1
ATOM 537 N N . THR A 1 72 ? 8.373 -5.804 -12.213 1.00 74.00 72 THR A N 1
ATOM 538 C CA . THR A 1 72 ? 7.671 -5.922 -13.503 1.00 74.00 72 THR A CA 1
ATOM 539 C C . THR A 1 72 ? 7.140 -7.335 -13.749 1.00 74.00 72 THR A C 1
ATOM 541 O O . THR A 1 72 ? 6.065 -7.488 -14.321 1.00 74.00 72 THR A O 1
ATOM 544 N N . SER A 1 73 ? 7.847 -8.360 -13.259 1.00 79.81 73 SER A N 1
ATOM 545 C CA . SER A 1 73 ? 7.473 -9.777 -13.387 1.00 79.81 73 SER A CA 1
ATOM 546 C C . SER A 1 73 ? 7.503 -10.490 -12.028 1.00 79.81 73 SER A C 1
ATOM 548 O O . SER A 1 73 ? 8.520 -11.082 -11.664 1.00 79.81 73 SER A O 1
ATOM 550 N N . PRO A 1 74 ? 6.417 -10.427 -11.231 1.00 85.25 74 PRO A N 1
ATOM 551 C CA . PRO A 1 74 ? 6.375 -11.076 -9.926 1.00 85.25 74 PRO A CA 1
ATOM 552 C C . PRO A 1 74 ? 6.416 -12.606 -10.067 1.00 85.25 74 PRO A C 1
ATOM 554 O O . PRO A 1 74 ? 5.548 -13.168 -10.738 1.00 85.25 74 PRO A O 1
ATOM 557 N N . PRO A 1 75 ? 7.339 -13.314 -9.387 1.00 88.81 75 PRO A N 1
ATOM 558 C CA . PRO A 1 75 ? 7.510 -14.762 -9.556 1.00 88.81 75 PRO A CA 1
ATOM 559 C C . PRO A 1 75 ? 6.289 -15.580 -9.113 1.00 88.81 75 PRO A C 1
ATOM 561 O O . PRO A 1 75 ? 6.128 -16.723 -9.521 1.00 88.81 75 PRO A O 1
ATOM 564 N N . ARG A 1 76 ? 5.427 -15.001 -8.268 1.00 92.94 76 ARG A N 1
ATOM 565 C CA . ARG A 1 76 ? 4.221 -15.636 -7.714 1.00 92.94 76 ARG A CA 1
ATOM 566 C C . ARG A 1 76 ? 2.944 -14.875 -8.071 1.00 92.94 76 ARG A C 1
ATOM 568 O O . ARG A 1 76 ? 2.012 -14.814 -7.270 1.00 92.94 76 ARG A O 1
ATOM 575 N N . LEU A 1 77 ? 2.911 -14.244 -9.247 1.00 93.25 77 LEU A N 1
ATOM 576 C CA . LEU A 1 77 ? 1.786 -13.412 -9.683 1.00 93.25 77 LEU A CA 1
ATOM 577 C C . LEU A 1 77 ? 0.440 -14.149 -9.575 1.00 93.25 77 LEU A C 1
ATOM 579 O O . LEU A 1 77 ? -0.502 -13.618 -8.987 1.00 93.25 77 LEU A O 1
ATOM 583 N N . ASP A 1 78 ? 0.376 -15.389 -10.059 1.00 93.94 78 ASP A N 1
ATOM 584 C CA . ASP A 1 78 ? -0.855 -16.185 -10.054 1.00 93.94 78 ASP A CA 1
ATOM 585 C C . ASP A 1 78 ? -1.329 -16.541 -8.639 1.00 93.94 78 ASP A C 1
ATOM 587 O O . ASP A 1 78 ? -2.527 -16.473 -8.349 1.00 93.94 78 ASP A O 1
ATOM 591 N N . GLU A 1 79 ? -0.403 -16.870 -7.731 1.00 96.94 79 GLU A N 1
ATOM 592 C CA . GLU A 1 79 ? -0.716 -17.140 -6.320 1.00 96.94 79 GLU A CA 1
ATOM 593 C C . GLU A 1 79 ? -1.318 -15.900 -5.649 1.00 96.94 79 GLU A C 1
ATOM 595 O O . GLU A 1 79 ? -2.338 -16.000 -4.963 1.00 96.94 79 GLU A O 1
ATOM 600 N N . VAL A 1 80 ? -0.731 -14.723 -5.893 1.00 95.25 80 VAL A N 1
ATOM 601 C CA . VAL A 1 80 ? -1.208 -13.442 -5.351 1.00 95.25 80 VAL A CA 1
ATOM 602 C C . VAL A 1 80 ? -2.601 -13.110 -5.886 1.00 95.25 80 VAL A C 1
ATOM 604 O O . VAL A 1 80 ? -3.509 -12.829 -5.104 1.00 95.25 80 VAL A O 1
ATOM 607 N N . VAL A 1 81 ? -2.808 -13.193 -7.204 1.00 95.69 81 VAL A N 1
ATOM 608 C CA . VAL A 1 81 ? -4.111 -12.936 -7.844 1.00 95.69 81 VAL A CA 1
ATOM 609 C C . VAL A 1 81 ? -5.179 -13.883 -7.298 1.00 95.69 81 VAL A C 1
ATOM 611 O O . VAL A 1 81 ? -6.288 -13.453 -6.973 1.00 95.69 81 VAL A O 1
ATOM 614 N N . LYS A 1 82 ? -4.852 -15.171 -7.150 1.00 96.94 82 LYS A N 1
ATOM 615 C CA . LYS A 1 82 ? -5.761 -16.171 -6.583 1.00 96.94 82 LYS A CA 1
ATOM 616 C C . LYS A 1 82 ? -6.109 -15.861 -5.127 1.00 96.94 82 LYS A C 1
ATOM 618 O O . LYS A 1 82 ? -7.281 -15.931 -4.765 1.00 96.94 82 LYS A O 1
ATOM 623 N N . ALA A 1 83 ? -5.127 -15.492 -4.305 1.00 97.50 83 ALA A N 1
ATOM 624 C CA . ALA A 1 83 ? -5.350 -15.145 -2.905 1.00 97.50 83 ALA A CA 1
ATOM 625 C C . ALA A 1 83 ? -6.275 -13.928 -2.757 1.00 97.50 83 ALA A C 1
ATOM 627 O O . ALA A 1 83 ? -7.221 -13.981 -1.975 1.00 97.50 83 ALA A O 1
ATOM 628 N N . ILE A 1 84 ? -6.057 -12.871 -3.548 1.00 96.56 84 ILE A N 1
ATOM 629 C CA . ILE A 1 84 ? -6.902 -11.667 -3.532 1.00 96.56 84 ILE A CA 1
ATOM 630 C C . ILE A 1 84 ? -8.338 -12.004 -3.956 1.00 96.56 84 ILE A C 1
ATOM 632 O O . ILE A 1 84 ? -9.289 -11.582 -3.302 1.00 96.56 84 ILE A O 1
ATOM 636 N N . LYS A 1 85 ? -8.519 -12.802 -5.017 1.00 95.25 85 LYS A N 1
ATOM 637 C CA . LYS A 1 85 ? -9.856 -13.218 -5.475 1.00 95.25 85 LYS A CA 1
ATOM 638 C C . LYS A 1 85 ? -10.590 -14.057 -4.428 1.00 95.25 85 LYS A C 1
ATOM 640 O O . LYS A 1 85 ? -11.762 -13.806 -4.167 1.00 95.25 85 LYS A O 1
ATOM 645 N N . ASN A 1 86 ? -9.904 -15.010 -3.799 1.00 97.56 86 ASN A N 1
ATOM 646 C CA . ASN A 1 86 ? -10.499 -15.894 -2.793 1.00 97.56 86 ASN A CA 1
ATOM 647 C C . ASN A 1 86 ? -10.948 -15.152 -1.527 1.00 97.56 86 ASN A C 1
ATOM 649 O O . ASN A 1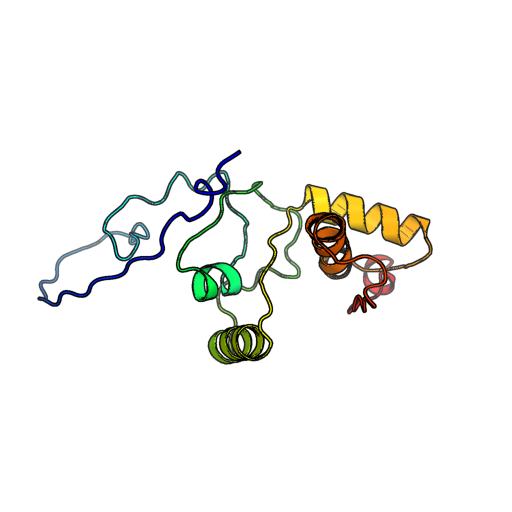 86 ? -11.885 -15.593 -0.868 1.00 97.56 86 ASN A O 1
ATOM 653 N N . THR A 1 87 ? -10.296 -14.040 -1.181 1.00 96.25 87 THR A N 1
ATOM 654 C CA . THR A 1 87 ? -10.676 -13.206 -0.031 1.00 96.25 87 THR A CA 1
ATOM 655 C C . THR A 1 87 ? -11.715 -12.138 -0.376 1.00 96.25 87 THR A C 1
ATOM 657 O O . THR A 1 87 ? -12.142 -11.405 0.512 1.00 96.25 87 THR A O 1
ATOM 660 N N . GLY A 1 88 ? -12.130 -12.028 -1.646 1.00 94.25 88 GLY A N 1
ATOM 661 C CA . GLY A 1 88 ? -12.983 -10.931 -2.115 1.00 94.25 88 GLY A CA 1
ATOM 662 C C . GLY A 1 88 ? -12.290 -9.565 -2.050 1.00 94.25 88 GLY A C 1
ATOM 663 O O . GLY A 1 88 ? -12.961 -8.537 -1.974 1.00 94.25 88 GLY A O 1
ATOM 664 N N . GLY A 1 89 ? -10.955 -9.554 -2.027 1.00 93.38 89 GLY A N 1
ATOM 665 C CA . GLY A 1 89 ? -10.145 -8.348 -1.948 1.00 93.38 89 GLY A CA 1
ATOM 666 C C . GLY A 1 89 ? -10.017 -7.618 -3.284 1.00 93.38 89 GLY A C 1
ATOM 667 O O . GLY A 1 89 ? -10.565 -8.014 -4.315 1.00 93.38 89 GLY A O 1
ATOM 668 N N . GLY A 1 90 ? -9.234 -6.542 -3.270 1.00 93.31 90 GLY A N 1
ATOM 669 C CA . GLY A 1 90 ? -8.964 -5.733 -4.451 1.00 93.31 90 GLY A CA 1
ATOM 670 C C . GLY A 1 90 ? -7.543 -5.191 -4.474 1.00 93.31 90 GLY A C 1
ATOM 671 O O . GLY A 1 90 ? -6.818 -5.236 -3.482 1.00 93.31 90 GLY A O 1
ATOM 672 N N . VAL A 1 91 ? -7.161 -4.666 -5.634 1.00 93.69 91 VAL A N 1
ATOM 673 C CA . VAL A 1 91 ? -5.882 -3.977 -5.846 1.00 93.69 91 VAL A CA 1
ATOM 674 C C . VAL A 1 91 ? -6.143 -2.487 -6.010 1.00 93.69 91 VAL A C 1
ATOM 676 O O . VAL A 1 91 ? -6.974 -2.096 -6.833 1.00 93.69 91 VAL A O 1
ATOM 679 N N . VAL A 1 92 ? -5.406 -1.675 -5.254 1.00 92.12 92 VAL A N 1
ATOM 680 C CA . VAL A 1 92 ? -5.414 -0.211 -5.327 1.00 92.12 92 VAL A CA 1
ATOM 681 C C . VAL A 1 92 ? -4.065 0.243 -5.871 1.00 92.12 92 VAL A C 1
ATOM 683 O O . VAL A 1 92 ? -3.026 -0.189 -5.378 1.00 92.12 92 VAL A O 1
ATOM 686 N N . LEU A 1 93 ? -4.084 1.105 -6.885 1.00 91.19 93 LEU A N 1
ATOM 687 C CA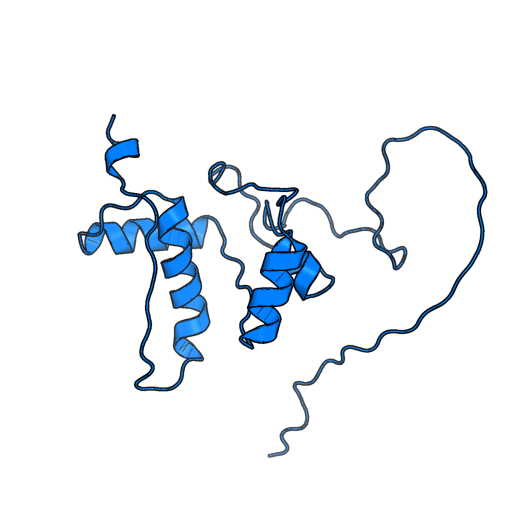 . LEU A 1 93 ? -2.882 1.761 -7.398 1.00 91.19 93 LEU A CA 1
ATOM 688 C C . LEU A 1 93 ? -2.709 3.112 -6.709 1.00 91.19 93 LEU A C 1
ATOM 690 O O . LEU A 1 93 ? -3.692 3.828 -6.494 1.00 91.19 93 LEU A O 1
ATOM 694 N N . VAL A 1 94 ? -1.470 3.464 -6.384 1.00 89.06 94 VAL A N 1
ATOM 695 C CA . VAL A 1 94 ? -1.101 4.735 -5.748 1.00 89.06 94 VAL A CA 1
ATOM 696 C C . VAL A 1 94 ? 0.051 5.384 -6.507 1.00 89.06 94 VAL A C 1
ATOM 698 O O . VAL A 1 94 ? 0.897 4.688 -7.066 1.00 89.06 94 VAL A O 1
ATOM 701 N N . SER A 1 95 ? 0.037 6.709 -6.602 1.00 86.88 95 SER A N 1
ATOM 702 C CA . SER A 1 95 ? 1.056 7.504 -7.283 1.00 86.88 95 SER A CA 1
ATOM 703 C C . SER A 1 95 ? 2.196 7.855 -6.335 1.00 86.88 95 SER A C 1
ATOM 705 O O . SER A 1 95 ? 2.079 7.744 -5.114 1.00 86.88 95 SER A O 1
ATOM 707 N N . ASN A 1 96 ? 3.302 8.341 -6.895 1.00 83.56 96 ASN A N 1
ATOM 708 C CA . ASN A 1 96 ? 4.416 8.834 -6.091 1.00 83.56 96 ASN A CA 1
ATOM 709 C C . ASN A 1 96 ? 4.026 10.013 -5.208 1.00 83.56 96 ASN A C 1
ATOM 711 O O . ASN A 1 96 ? 4.480 10.084 -4.072 1.00 83.56 96 ASN A O 1
ATOM 715 N N . SER A 1 97 ? 3.213 10.939 -5.721 1.00 86.88 97 SER A N 1
ATOM 716 C CA . SER A 1 97 ? 2.753 12.094 -4.950 1.00 86.88 97 SER A CA 1
ATOM 717 C C . SER A 1 97 ? 1.935 11.660 -3.731 1.00 86.88 97 SER A C 1
ATOM 719 O O . SER A 1 97 ? 2.123 12.182 -2.632 1.00 86.88 97 SER A O 1
ATOM 721 N N . GLU A 1 98 ? 1.094 10.639 -3.893 1.00 91.00 98 GLU A N 1
ATOM 722 C CA . GLU A 1 98 ? 0.322 10.032 -2.808 1.00 91.00 98 GLU A CA 1
ATOM 723 C C . GLU A 1 98 ? 1.225 9.305 -1.807 1.00 91.00 98 GLU A C 1
ATOM 725 O O . GLU A 1 98 ? 1.055 9.477 -0.601 1.00 91.00 98 GLU A O 1
ATOM 730 N N . ILE A 1 99 ? 2.222 8.554 -2.286 1.00 90.69 99 ILE A N 1
ATOM 731 C CA . ILE A 1 99 ? 3.222 7.900 -1.428 1.00 90.69 99 ILE A CA 1
ATOM 732 C C . ILE A 1 99 ? 4.022 8.943 -0.633 1.00 90.69 99 ILE A C 1
ATOM 734 O O . ILE A 1 99 ? 4.193 8.781 0.573 1.00 90.69 99 ILE A O 1
ATOM 738 N N . ALA A 1 100 ? 4.479 10.027 -1.265 1.00 90.62 100 ALA A N 1
ATOM 739 C CA . ALA A 1 100 ? 5.256 11.082 -0.615 1.00 90.62 100 ALA A CA 1
ATOM 740 C C . ALA A 1 100 ? 4.449 11.789 0.484 1.00 90.62 100 ALA A C 1
ATOM 742 O O . ALA A 1 100 ? 4.938 11.972 1.600 1.00 90.62 100 ALA A O 1
ATOM 743 N N . LYS A 1 101 ? 3.182 12.113 0.205 1.00 94.25 101 LYS A N 1
ATOM 744 C CA . LYS A 1 101 ? 2.267 12.693 1.195 1.00 94.25 101 LYS A CA 1
ATOM 745 C C . LYS A 1 101 ? 2.002 11.732 2.358 1.00 94.25 101 LYS A C 1
ATOM 747 O O . LYS A 1 101 ? 2.009 12.143 3.522 1.00 94.25 101 LYS A O 1
ATOM 752 N N . ALA A 1 102 ? 1.774 10.455 2.056 1.00 95.12 102 ALA A N 1
ATOM 753 C CA . ALA A 1 102 ? 1.569 9.417 3.058 1.00 95.12 102 ALA A CA 1
ATOM 754 C C . ALA A 1 102 ? 2.802 9.246 3.954 1.00 95.12 102 ALA A C 1
ATOM 756 O O . ALA A 1 102 ? 2.678 9.175 5.174 1.00 95.12 102 ALA A O 1
ATOM 757 N N . TYR A 1 103 ? 3.990 9.235 3.354 1.00 93.75 103 TYR A N 1
ATOM 758 C CA . TYR A 1 103 ? 5.267 9.141 4.048 1.00 93.75 103 TYR A CA 1
ATOM 759 C C . TYR A 1 103 ? 5.460 10.298 5.034 1.00 93.75 103 TYR A C 1
ATOM 761 O O . TYR A 1 103 ? 5.708 10.062 6.216 1.00 93.75 103 TYR A O 1
ATOM 769 N N . GLU A 1 104 ? 5.264 11.540 4.581 1.00 94.62 104 GLU A N 1
ATOM 770 C CA . GLU A 1 104 ? 5.366 12.729 5.433 1.00 94.62 104 GLU A CA 1
ATOM 771 C C . GLU A 1 104 ? 4.365 12.679 6.598 1.00 94.62 104 GLU A C 1
ATOM 773 O O . GLU A 1 104 ? 4.701 13.012 7.736 1.00 94.62 104 GLU A O 1
ATOM 778 N N . THR A 1 105 ? 3.140 12.222 6.330 1.00 96.56 105 THR A N 1
ATOM 779 C CA . THR A 1 105 ? 2.089 12.079 7.346 1.00 96.56 105 THR A CA 1
ATOM 780 C C . THR A 1 105 ? 2.476 11.057 8.413 1.00 96.56 105 THR A C 1
ATOM 782 O O . THR A 1 105 ? 2.400 11.354 9.605 1.00 96.56 105 THR A O 1
ATOM 785 N N . LEU A 1 106 ? 2.945 9.876 8.002 1.00 95.31 106 LEU A N 1
ATOM 786 C CA . LEU A 1 106 ? 3.384 8.820 8.915 1.00 95.31 106 LEU A CA 1
ATOM 787 C C . LEU A 1 106 ? 4.549 9.285 9.798 1.00 95.31 106 LEU A C 1
ATOM 789 O O . LEU A 1 106 ? 4.519 9.073 11.010 1.00 95.31 106 LEU A O 1
ATOM 793 N N . TRP A 1 107 ? 5.520 9.995 9.225 1.00 94.12 107 TRP A N 1
ATOM 794 C CA . TRP A 1 107 ? 6.639 10.566 9.976 1.00 94.12 107 TRP A CA 1
ATOM 795 C C . TRP A 1 107 ? 6.194 11.616 10.995 1.00 94.12 107 TRP A C 1
ATOM 797 O O . TRP A 1 107 ? 6.637 11.581 12.142 1.00 94.12 107 TRP A O 1
ATOM 807 N N . LYS A 1 108 ? 5.266 12.506 10.622 1.00 96.06 108 LYS A N 1
ATOM 808 C CA . LYS A 1 108 ? 4.664 13.483 11.548 1.00 96.06 108 LYS A CA 1
ATOM 809 C C . LYS A 1 108 ? 3.931 12.820 12.717 1.00 96.06 108 LYS A C 1
ATOM 811 O O . LYS A 1 108 ? 3.812 13.425 13.777 1.00 96.06 108 LYS A O 1
ATOM 816 N N . TRP A 1 109 ? 3.457 11.590 12.541 1.00 96.25 109 TRP A N 1
ATOM 817 C CA . TRP A 1 109 ? 2.823 10.787 13.590 1.00 96.25 109 TRP A CA 1
ATOM 818 C C . TRP A 1 109 ? 3.803 9.907 14.379 1.00 96.25 109 TRP A C 1
ATOM 820 O O . TRP A 1 109 ? 3.379 9.173 15.268 1.00 96.25 109 TRP A O 1
ATOM 830 N N . GLY A 1 110 ? 5.104 9.978 14.083 1.00 94.31 110 GLY A N 1
ATOM 831 C CA . GLY A 1 110 ? 6.142 9.203 14.764 1.00 94.31 110 GLY A CA 1
ATOM 832 C C . GLY A 1 110 ? 6.377 7.803 14.187 1.00 94.31 110 GLY A C 1
ATOM 833 O O . GLY A 1 110 ? 7.154 7.037 14.755 1.00 94.31 110 GLY A O 1
ATOM 834 N N . PHE A 1 111 ? 5.759 7.453 13.054 1.00 92.69 111 PHE A N 1
ATOM 835 C CA . PHE A 1 111 ? 6.039 6.205 12.342 1.00 92.69 111 PHE A CA 1
ATOM 836 C C . PHE A 1 111 ? 7.216 6.397 11.385 1.00 92.69 111 PHE A C 1
ATOM 838 O O . PHE A 1 111 ? 7.069 6.895 10.269 1.00 92.69 111 PHE A O 1
ATOM 845 N N . MET A 1 112 ? 8.397 5.968 11.819 1.00 90.19 112 MET A N 1
ATOM 846 C CA . MET A 1 112 ? 9.625 6.061 11.034 1.00 90.19 112 MET A CA 1
ATOM 847 C C . MET A 1 112 ? 9.713 4.918 10.011 1.00 90.19 112 MET A C 1
ATOM 849 O O . MET A 1 112 ? 10.311 3.871 10.266 1.00 90.19 112 MET A O 1
ATOM 853 N N . VAL A 1 113 ? 9.081 5.105 8.855 1.00 90.81 113 VAL A N 1
ATOM 854 C CA . VAL A 1 113 ? 8.984 4.113 7.766 1.00 90.81 113 VAL A CA 1
ATOM 855 C C . VAL A 1 113 ? 9.899 4.457 6.592 1.00 90.81 113 VAL A C 1
ATOM 857 O O . VAL A 1 113 ? 10.309 5.605 6.463 1.00 90.81 113 VAL A O 1
ATOM 860 N N . GLU A 1 114 ? 10.192 3.487 5.724 1.00 87.81 114 GLU A N 1
ATOM 861 C CA . GLU A 1 114 ? 10.743 3.740 4.378 1.00 87.81 114 GLU A CA 1
ATOM 862 C C . GLU A 1 114 ? 9.625 4.136 3.376 1.00 87.81 114 GLU A C 1
ATOM 864 O O . GLU A 1 114 ? 8.457 3.803 3.616 1.00 87.81 114 GLU A O 1
ATOM 869 N N . PRO A 1 115 ? 9.927 4.806 2.239 1.00 85.88 115 PRO A N 1
ATOM 870 C CA . PRO A 1 115 ? 8.905 5.287 1.294 1.00 85.88 115 PRO A CA 1
ATOM 871 C C . PRO A 1 115 ? 7.941 4.205 0.795 1.00 85.88 115 PRO A C 1
ATOM 873 O O . PRO A 1 115 ? 6.732 4.414 0.737 1.00 85.88 115 PRO A O 1
ATOM 876 N N . THR A 1 116 ? 8.449 3.011 0.496 1.00 86.38 116 THR A N 1
ATOM 877 C CA . THR A 1 116 ? 7.647 1.880 0.005 1.00 86.38 116 THR A CA 1
ATOM 878 C C . THR A 1 116 ? 6.627 1.396 1.035 1.00 86.38 116 THR A C 1
ATOM 880 O O . THR A 1 116 ? 5.512 1.018 0.672 1.00 86.38 116 THR A O 1
ATOM 883 N N . SER A 1 117 ? 6.958 1.483 2.323 1.00 90.75 117 SER A N 1
ATOM 884 C CA . SER A 1 117 ? 6.058 1.126 3.421 1.00 90.75 117 SER A CA 1
ATOM 885 C C . SER A 1 117 ? 4.914 2.127 3.594 1.00 90.75 117 SER A C 1
ATOM 887 O O . SER A 1 117 ? 3.850 1.755 4.081 1.00 90.75 117 SER A O 1
ATOM 889 N N . ALA A 1 118 ? 5.073 3.373 3.135 1.00 92.88 118 ALA A N 1
ATOM 890 C CA . ALA A 1 118 ? 4.003 4.370 3.156 1.00 92.88 118 ALA A CA 1
ATOM 891 C C . ALA A 1 118 ? 2.891 4.105 2.118 1.00 92.88 118 ALA A C 1
ATOM 893 O O . ALA A 1 118 ? 1.779 4.617 2.265 1.00 92.88 118 ALA A O 1
ATOM 894 N N . THR A 1 119 ? 3.143 3.252 1.116 1.00 92.38 119 THR A N 1
ATOM 895 C CA . THR A 1 119 ? 2.174 2.850 0.072 1.00 92.38 119 THR A CA 1
ATOM 896 C C . THR A 1 119 ? 0.851 2.356 0.662 1.00 92.38 119 THR A C 1
ATOM 898 O O . THR A 1 119 ? -0.218 2.677 0.144 1.00 92.38 119 THR A O 1
ATOM 901 N N . VAL A 1 120 ? 0.893 1.606 1.771 1.00 94.19 120 VAL A N 1
ATOM 902 C CA . VAL A 1 120 ? -0.322 1.060 2.400 1.00 94.19 120 VAL A CA 1
ATOM 903 C C . VAL A 1 120 ? -1.204 2.162 2.994 1.00 94.19 120 VAL A C 1
ATOM 905 O O . VAL A 1 120 ? -2.429 2.072 2.928 1.00 94.19 120 VAL A O 1
ATOM 908 N N . TYR A 1 121 ? -0.596 3.228 3.523 1.00 96.31 121 TYR A N 1
ATOM 909 C CA . TYR A 1 121 ? -1.329 4.368 4.063 1.00 96.31 121 TYR A CA 1
ATOM 910 C C . TYR A 1 121 ? -1.899 5.238 2.935 1.00 96.31 121 TYR A C 1
ATOM 912 O O . TYR A 1 121 ? -3.070 5.607 2.987 1.00 96.31 121 TYR A O 1
ATOM 920 N N . ALA A 1 122 ? -1.137 5.458 1.859 1.00 94.88 122 ALA A N 1
ATOM 921 C CA . ALA A 1 122 ? -1.647 6.110 0.649 1.00 94.88 122 ALA A CA 1
ATOM 922 C C . ALA A 1 122 ? -2.865 5.367 0.066 1.00 94.88 122 ALA A C 1
ATOM 924 O O . ALA A 1 122 ? -3.874 5.976 -0.295 1.00 94.88 122 ALA A O 1
ATOM 925 N N . ALA A 1 123 ? -2.804 4.032 0.009 1.00 94.75 123 ALA A N 1
ATOM 926 C CA . ALA A 1 123 ? -3.913 3.211 -0.462 1.00 94.75 123 ALA A CA 1
ATOM 927 C C . ALA A 1 123 ? -5.123 3.317 0.473 1.00 94.75 123 ALA A C 1
ATOM 929 O O . ALA A 1 123 ? -6.249 3.461 -0.004 1.00 94.75 123 ALA A O 1
ATOM 930 N N . TYR A 1 124 ? -4.891 3.294 1.788 1.00 95.44 124 TYR A N 1
ATOM 931 C CA . TYR A 1 124 ? -5.924 3.496 2.798 1.00 95.44 124 TYR A CA 1
ATOM 932 C C . TYR A 1 124 ? -6.654 4.833 2.616 1.00 95.44 124 TYR A C 1
ATOM 934 O O . TYR A 1 124 ? -7.883 4.830 2.564 1.00 95.44 124 TYR A O 1
ATOM 942 N N . GLU A 1 125 ? -5.941 5.948 2.421 1.00 94.69 125 GLU A N 1
ATOM 943 C CA . GLU A 1 125 ? -6.563 7.264 2.208 1.00 94.69 125 GLU A CA 1
ATOM 944 C C . GLU A 1 125 ? -7.527 7.278 1.006 1.00 94.69 125 GLU A C 1
ATOM 946 O O . GLU A 1 125 ? -8.579 7.920 1.069 1.00 94.69 125 GLU A O 1
ATOM 951 N N . LYS A 1 126 ? -7.231 6.523 -0.063 1.00 92.81 126 LYS A N 1
ATOM 952 C CA . LYS A 1 126 ? -8.118 6.413 -1.238 1.00 92.81 126 LYS A CA 1
ATOM 953 C C . LYS A 1 126 ? -9.426 5.698 -0.950 1.00 92.81 126 LYS A C 1
ATOM 955 O O . LYS A 1 126 ? -10.467 6.070 -1.491 1.00 92.81 126 LYS A O 1
ATOM 960 N N . ILE A 1 127 ? -9.368 4.632 -0.160 1.00 92.25 127 ILE A N 1
ATOM 961 C CA . ILE A 1 127 ? -10.519 3.751 0.056 1.00 92.25 127 ILE A CA 1
ATOM 962 C C . ILE A 1 127 ? -11.279 4.079 1.340 1.00 92.25 127 ILE A C 1
ATOM 964 O O . ILE A 1 127 ? -12.417 3.639 1.480 1.00 92.25 127 ILE A O 1
ATOM 968 N N . PHE A 1 128 ? -10.699 4.878 2.242 1.00 90.31 128 PHE A N 1
ATOM 969 C CA . PHE A 1 128 ? -11.259 5.194 3.557 1.00 90.31 128 PHE A CA 1
ATOM 970 C C . PHE A 1 128 ? -12.709 5.683 3.487 1.00 90.31 128 PHE A C 1
ATOM 972 O O . PHE A 1 128 ? -13.565 5.175 4.204 1.00 90.31 128 PHE A O 1
ATOM 979 N N . ARG A 1 129 ? -13.018 6.599 2.560 1.00 87.38 129 ARG A N 1
ATOM 980 C CA . ARG A 1 129 ? -14.374 7.161 2.398 1.00 87.38 129 ARG A CA 1
ATOM 981 C C . ARG A 1 129 ? -15.431 6.138 1.976 1.00 87.38 129 ARG A C 1
ATOM 983 O O . ARG A 1 129 ? -16.616 6.392 2.151 1.00 87.38 129 ARG A O 1
ATOM 990 N N . ASN A 1 130 ? -15.008 5.011 1.409 1.00 87.50 130 ASN A N 1
ATOM 991 C CA . ASN A 1 130 ? -15.892 3.943 0.951 1.00 87.50 130 ASN A CA 1
ATOM 992 C C . ASN A 1 130 ? -16.001 2.801 1.972 1.00 87.50 130 ASN A C 1
ATOM 994 O O . ASN A 1 130 ? -16.700 1.820 1.718 1.00 87.50 130 ASN A O 1
ATOM 998 N N . MET A 1 131 ? -15.301 2.892 3.107 1.00 87.88 131 MET A N 1
ATOM 999 C CA . MET A 1 131 ? -15.385 1.888 4.159 1.00 87.88 131 MET A CA 1
ATOM 1000 C C . MET A 1 131 ? -16.619 2.098 5.032 1.00 87.88 131 MET A C 1
ATOM 1002 O O . MET A 1 131 ? -17.078 3.217 5.252 1.00 87.88 131 MET A O 1
ATOM 1006 N N . LYS A 1 132 ? -17.153 0.996 5.562 1.00 90.12 132 LYS A N 1
ATOM 1007 C CA . LYS A 1 132 ? -18.254 1.039 6.524 1.00 90.12 132 LYS A CA 1
ATOM 1008 C C . LYS A 1 132 ? -17.762 1.637 7.843 1.00 90.12 132 LYS A C 1
ATOM 1010 O O . LYS A 1 132 ? -16.700 1.249 8.332 1.00 90.12 132 LYS A O 1
ATOM 1015 N N . GLU A 1 133 ? -18.566 2.507 8.441 1.00 90.56 133 GLU A N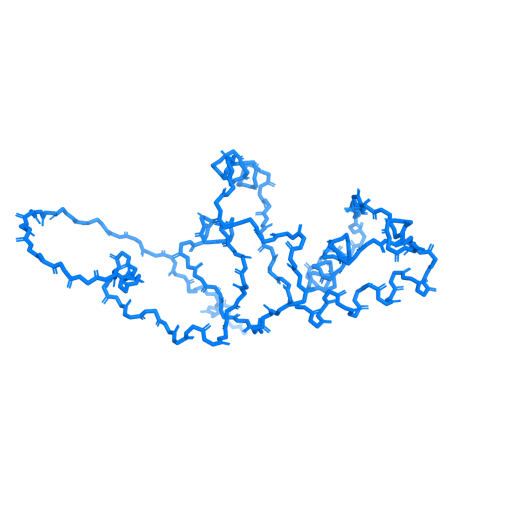 1
ATOM 1016 C CA . GLU A 1 133 ? -18.302 3.043 9.778 1.00 90.56 133 GLU A CA 1
ATOM 1017 C C . GLU A 1 133 ? -18.065 1.913 10.799 1.00 90.56 133 GLU A C 1
ATOM 1019 O O . GLU A 1 133 ? -18.739 0.877 10.765 1.00 90.56 133 GLU A O 1
ATOM 1024 N N . GLY A 1 134 ? -17.079 2.091 11.681 1.00 90.62 134 GLY A N 1
ATOM 1025 C CA . GLY A 1 134 ? -16.670 1.077 12.660 1.00 90.62 134 GLY A CA 1
ATOM 1026 C C . GLY A 1 134 ? -15.879 -0.119 12.103 1.00 90.62 134 GLY A C 1
ATOM 1027 O O . GLY A 1 134 ? -15.699 -1.111 12.814 1.00 90.62 134 GLY A O 1
ATOM 1028 N N . SER A 1 135 ? -15.399 -0.067 10.854 1.00 92.12 135 SER A N 1
ATOM 1029 C CA . SER A 1 135 ? -14.510 -1.103 10.306 1.00 92.12 135 SER A CA 1
ATOM 1030 C C . SER A 1 135 ? -13.188 -1.174 11.077 1.00 92.12 135 SER A C 1
ATOM 1032 O O . SER A 1 135 ? 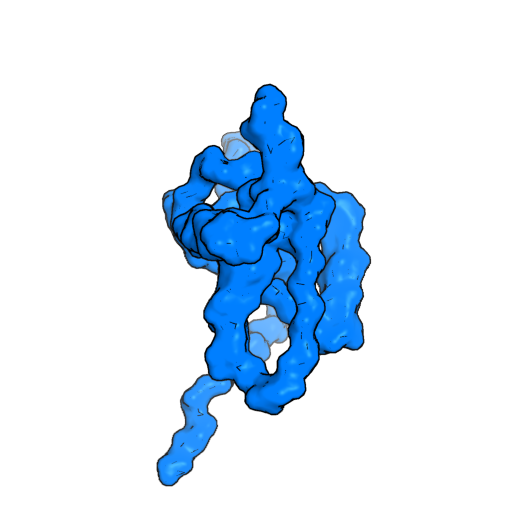-12.570 -0.154 11.374 1.00 92.12 135 SER A O 1
ATOM 1034 N N . LYS A 1 136 ? -12.721 -2.393 11.370 1.00 93.50 136 LYS A N 1
ATOM 1035 C CA . LYS A 1 136 ? -11.384 -2.626 11.935 1.00 93.50 136 LYS A CA 1
ATOM 1036 C C . LYS A 1 136 ? -10.375 -2.768 10.805 1.00 93.50 136 LYS A C 1
ATOM 1038 O O . LYS A 1 136 ? -10.587 -3.567 9.897 1.00 93.50 136 LYS A O 1
ATOM 1043 N N . ILE A 1 137 ? -9.286 -2.012 10.879 1.00 93.25 137 ILE A N 1
ATOM 1044 C CA . ILE A 1 137 ? -8.307 -1.899 9.797 1.00 93.25 137 ILE A CA 1
ATOM 1045 C C . ILE A 1 137 ? -6.920 -2.182 10.359 1.00 93.25 137 ILE A C 1
ATOM 1047 O O . ILE A 1 137 ? -6.535 -1.625 11.384 1.00 93.25 137 ILE A O 1
ATOM 1051 N N . LEU A 1 138 ? -6.182 -3.052 9.673 1.00 94.69 138 LEU A N 1
ATOM 1052 C CA . LEU A 1 138 ? -4.778 -3.334 9.941 1.00 94.69 138 LEU A CA 1
ATOM 1053 C C . LEU A 1 138 ? -3.957 -2.855 8.744 1.00 94.69 138 LEU A C 1
ATOM 1055 O O . LEU A 1 138 ? -4.151 -3.340 7.631 1.00 94.69 138 LEU A O 1
ATOM 1059 N N . LEU A 1 139 ? -3.039 -1.921 8.982 1.00 95.12 139 LEU A N 1
ATOM 1060 C CA . LEU A 1 139 ? -2.063 -1.469 7.993 1.00 95.12 139 LEU A CA 1
ATOM 1061 C C . LEU A 1 139 ? -0.701 -2.073 8.347 1.00 95.12 139 LEU A C 1
ATOM 1063 O O . LEU A 1 139 ? -0.219 -1.894 9.463 1.00 95.12 139 LEU A O 1
ATOM 1067 N N . ILE A 1 140 ? -0.095 -2.807 7.412 1.00 94.12 140 ILE A N 1
ATOM 1068 C CA . ILE A 1 140 ? 1.201 -3.465 7.621 1.00 94.12 140 ILE A CA 1
ATOM 1069 C C . ILE A 1 140 ? 2.305 -2.567 7.056 1.00 94.12 140 ILE A C 1
ATOM 1071 O O . ILE A 1 140 ? 2.375 -2.361 5.848 1.00 94.12 140 ILE A O 1
ATOM 1075 N N . LEU A 1 141 ? 3.170 -2.057 7.933 1.00 92.38 141 LEU A N 1
ATOM 1076 C CA . LEU A 1 141 ? 4.341 -1.250 7.580 1.00 92.38 141 LEU A CA 1
ATOM 1077 C C . LEU A 1 141 ? 5.574 -2.165 7.594 1.00 92.38 141 LEU A C 1
ATOM 1079 O O . LEU A 1 141 ? 6.044 -2.558 8.659 1.00 92.38 141 LEU A O 1
ATOM 1083 N N . THR A 1 142 ? 6.045 -2.581 6.418 1.00 86.12 142 THR A N 1
ATOM 1084 C CA . THR A 1 142 ? 7.005 -3.694 6.280 1.00 86.12 142 THR A CA 1
ATOM 1085 C C . THR A 1 142 ? 8.473 -3.314 6.487 1.00 86.12 142 THR A C 1
ATOM 1087 O O . THR A 1 142 ? 9.292 -4.198 6.728 1.00 86.12 142 THR A O 1
ATOM 1090 N N . GLY A 1 143 ? 8.825 -2.031 6.397 1.00 83.00 143 GLY A N 1
ATOM 1091 C CA . GLY A 1 143 ? 10.196 -1.535 6.496 1.00 83.00 143 GLY A CA 1
ATOM 1092 C C . GLY A 1 143 ? 10.308 -0.276 7.354 1.00 83.00 143 GLY A C 1
ATOM 1093 O O . GLY A 1 143 ? 9.438 0.599 7.334 1.00 83.00 143 GLY A O 1
ATOM 1094 N N . SER A 1 144 ? 11.398 -0.188 8.118 1.00 76.69 144 SER A N 1
ATOM 1095 C CA . SER A 1 144 ? 11.714 0.970 8.954 1.00 76.69 144 SER A CA 1
ATOM 1096 C C . SER A 1 144 ? 12.635 1.953 8.228 1.00 76.69 144 SER A C 1
ATOM 1098 O O . SER A 1 144 ? 13.534 1.560 7.483 1.00 76.69 144 SER A O 1
ATOM 1100 N N . GLY A 1 145 ? 12.453 3.245 8.508 1.00 68.12 145 GLY A N 1
ATOM 1101 C CA . GLY A 1 145 ? 13.272 4.337 7.971 1.00 68.12 145 GLY A CA 1
ATOM 1102 C C . GLY A 1 145 ? 14.712 4.357 8.496 1.00 68.12 145 GLY A C 1
ATOM 1103 O O . GLY A 1 145 ? 15.511 5.178 8.056 1.00 68.12 145 GLY A O 1
ATOM 1104 N N . LEU A 1 146 ? 15.081 3.435 9.397 1.00 69.50 146 LEU A N 1
ATOM 1105 C CA . LEU A 1 146 ? 16.453 3.300 9.895 1.00 69.50 146 LEU A CA 1
ATOM 1106 C C . LEU A 1 146 ? 17.442 2.963 8.764 1.00 69.50 146 LEU A C 1
ATOM 1108 O O . LEU A 1 146 ? 18.602 3.347 8.839 1.00 69.50 146 LEU A O 1
ATOM 1112 N N . LYS A 1 147 ? 16.967 2.316 7.689 1.00 58.56 147 LYS A N 1
ATOM 1113 C CA . LYS A 1 147 ? 17.758 2.040 6.479 1.00 58.56 147 LYS A CA 1
ATOM 1114 C C . LYS A 1 147 ? 18.046 3.281 5.625 1.00 58.56 147 LYS A C 1
ATOM 1116 O O . LYS A 1 147 ? 18.902 3.215 4.757 1.00 58.56 147 LYS A O 1
ATOM 1121 N N . THR A 1 148 ? 17.322 4.380 5.835 1.00 57.53 148 THR A N 1
ATOM 1122 C CA . THR A 1 148 ? 17.433 5.624 5.048 1.00 57.53 148 THR A CA 1
ATOM 1123 C C . THR A 1 148 ? 18.261 6.697 5.769 1.00 57.53 148 THR A C 1
ATOM 1125 O O . THR A 1 148 ? 18.540 7.743 5.196 1.00 57.53 148 THR A O 1
ATOM 1128 N N . LEU A 1 149 ? 18.645 6.455 7.028 1.00 57.56 149 LEU A N 1
ATOM 1129 C CA . LEU A 1 149 ? 19.463 7.364 7.840 1.00 57.56 149 LEU A CA 1
ATOM 1130 C C . LEU A 1 149 ? 20.970 7.046 7.827 1.00 57.56 149 LEU A C 1
ATOM 1132 O O . LEU A 1 149 ? 21.727 7.756 8.490 1.00 57.56 149 LEU A O 1
ATOM 1136 N N . GLN A 1 150 ? 21.392 5.984 7.137 1.00 40.41 150 GLN A N 1
ATOM 1137 C CA . GLN A 1 150 ? 22.803 5.614 6.975 1.00 40.41 150 GLN A CA 1
ATOM 1138 C C . GLN A 1 150 ? 23.343 6.018 5.610 1.00 40.41 150 GLN A C 1
ATOM 1140 O O . GLN A 1 150 ? 22.570 5.935 4.629 1.00 40.41 150 GLN A O 1
#

Foldseek 3Di:
DDPPPDDPDDDDDDDDDDDDDDDDDDDQDAAPVRDRDPDPQFFDQEDLLVCVQPVDGDGHHDDPDPPPPRDNDDPCSVVVNVVCVVVVHDDDDAHLVLLVVLCVVCVVVVQQADSVLSVQVSRCVVCVVVDDPPDDDDRDRPGGNVVVVD

Radius of gyration: 19.45 Å; chains: 1; bounding box: 58×32×56 Å